Protein AF-A0A9C9X1E9-F1 (afdb_monomer_lite)

Foldseek 3Di:
DPPVVVVVLVVVLVVVVVVVVVCCVPPDPDDDVVVVCVVCVVSVVVSVVVVVVVVVCCVVCVVPCVVPVVVVVVVVCCVVVVVVVVVVVVVVVPD

Radius of gyration: 18.41 Å; chains: 1; bounding box: 42×35×42 Å

Structure (mmCIF, N/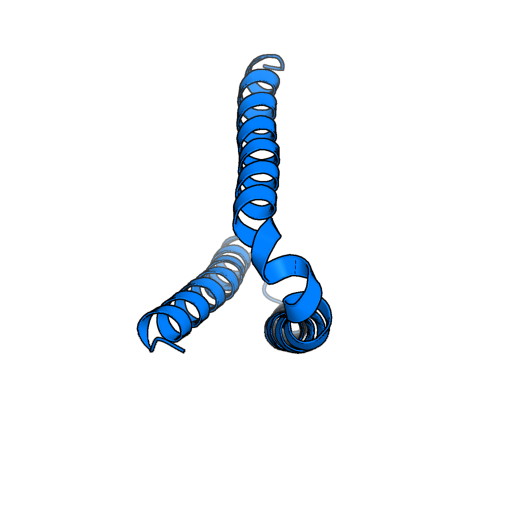CA/C/O backbone):
data_AF-A0A9C9X1E9-F1
#
_entry.id   AF-A0A9C9X1E9-F1
#
loop_
_atom_site.group_PDB
_atom_site.id
_atom_site.type_symbol
_atom_site.label_atom_id
_atom_site.label_alt_id
_atom_site.label_comp_id
_atom_site.label_asym_id
_atom_site.label_entity_id
_atom_site.label_seq_id
_atom_site.pdbx_PDB_ins_code
_atom_site.Cartn_x
_atom_site.Cartn_y
_atom_site.Cartn_z
_atom_site.occupancy
_atom_site.B_iso_or_equiv
_atom_site.auth_seq_id
_atom_site.auth_comp_id
_atom_site.auth_asym_id
_atom_site.auth_atom_id
_atom_site.pdbx_PDB_model_num
ATOM 1 N N . MET A 1 1 ? 17.787 -3.769 -8.205 1.00 56.84 1 MET A N 1
ATOM 2 C CA . MET A 1 1 ? 16.612 -3.192 -7.516 1.00 56.84 1 MET A CA 1
ATOM 3 C C . MET A 1 1 ? 17.143 -2.223 -6.474 1.00 56.84 1 MET A C 1
ATOM 5 O O . MET A 1 1 ? 17.842 -2.670 -5.577 1.00 56.84 1 MET A O 1
ATOM 9 N N . SER A 1 2 ? 16.933 -0.915 -6.642 1.00 83.25 2 SER A N 1
ATOM 10 C CA . SER A 1 2 ? 17.407 0.081 -5.670 1.00 83.25 2 SER A CA 1
ATOM 11 C C . SER A 1 2 ? 16.633 -0.078 -4.360 1.00 83.25 2 SER A C 1
ATOM 13 O O . SER A 1 2 ? 15.404 -0.126 -4.385 1.00 83.25 2 SER A O 1
ATOM 15 N N . THR A 1 3 ? 17.326 -0.157 -3.224 1.00 84.81 3 THR A N 1
ATOM 16 C CA . THR A 1 3 ? 16.711 -0.299 -1.891 1.00 84.81 3 THR A CA 1
ATOM 17 C C . THR A 1 3 ? 15.677 0.798 -1.617 1.00 84.81 3 THR A C 1
ATOM 19 O O . THR A 1 3 ? 14.655 0.544 -0.991 1.00 84.81 3 THR A O 1
ATOM 22 N N . ILE A 1 4 ? 15.885 1.988 -2.186 1.00 89.06 4 ILE A N 1
ATOM 23 C CA . ILE A 1 4 ? 14.968 3.134 -2.115 1.00 89.06 4 ILE A CA 1
ATOM 24 C C . ILE A 1 4 ? 13.603 2.811 -2.735 1.00 89.06 4 ILE A C 1
ATOM 26 O O . ILE A 1 4 ? 12.577 3.179 -2.176 1.00 89.06 4 ILE A O 1
ATOM 30 N N . VAL A 1 5 ? 13.572 2.094 -3.862 1.00 86.94 5 VAL A N 1
ATOM 31 C CA . VAL A 1 5 ? 12.320 1.721 -4.544 1.00 86.94 5 VAL A CA 1
ATOM 32 C C . VAL A 1 5 ? 11.539 0.713 -3.706 1.00 86.94 5 VAL A C 1
ATOM 34 O O . VAL A 1 5 ? 10.330 0.843 -3.555 1.00 86.94 5 VAL A O 1
ATOM 37 N N . ILE A 1 6 ? 12.231 -0.260 -3.110 1.00 87.38 6 ILE A N 1
ATOM 38 C CA . ILE A 1 6 ? 11.608 -1.264 -2.238 1.00 87.38 6 ILE A CA 1
ATOM 39 C C . ILE A 1 6 ? 11.018 -0.591 -0.995 1.00 87.38 6 ILE A C 1
ATOM 41 O O . ILE A 1 6 ? 9.874 -0.859 -0.641 1.00 87.38 6 ILE A O 1
ATOM 45 N N . ILE A 1 7 ? 11.772 0.319 -0.371 1.00 91.75 7 ILE A N 1
ATOM 46 C CA . ILE A 1 7 ? 11.307 1.092 0.786 1.00 91.75 7 ILE A CA 1
ATOM 47 C C . ILE A 1 7 ? 10.129 1.997 0.399 1.00 91.75 7 ILE A C 1
ATOM 49 O O . ILE A 1 7 ? 9.155 2.062 1.141 1.00 91.75 7 ILE A O 1
ATOM 53 N N . GLY A 1 8 ? 10.176 2.647 -0.767 1.00 90.62 8 GLY A N 1
ATOM 54 C CA . GLY A 1 8 ? 9.090 3.491 -1.269 1.00 90.62 8 GLY A CA 1
ATOM 55 C C . GLY A 1 8 ? 7.794 2.714 -1.510 1.00 90.62 8 GLY A C 1
ATOM 56 O O . GLY A 1 8 ? 6.734 3.143 -1.062 1.00 90.62 8 GLY A O 1
ATOM 57 N N . ILE A 1 9 ? 7.876 1.538 -2.141 1.00 88.44 9 ILE A N 1
ATOM 58 C CA . ILE A 1 9 ? 6.719 0.651 -2.339 1.00 88.44 9 ILE A CA 1
ATOM 59 C C . ILE A 1 9 ? 6.195 0.151 -0.991 1.00 88.44 9 ILE A C 1
ATOM 61 O O . ILE A 1 9 ? 4.990 0.183 -0.766 1.00 88.44 9 ILE A O 1
ATOM 65 N N . ALA A 1 10 ? 7.076 -0.271 -0.079 1.00 88.38 10 ALA A N 1
ATOM 66 C CA . ALA A 1 10 ? 6.679 -0.745 1.245 1.00 88.38 10 ALA A CA 1
ATOM 67 C C . ALA A 1 10 ? 5.974 0.347 2.065 1.00 88.38 10 ALA A C 1
ATOM 69 O O . ALA A 1 10 ? 4.947 0.073 2.684 1.00 88.38 10 ALA A O 1
ATOM 70 N N . LEU A 1 11 ? 6.483 1.584 2.033 1.00 91.75 11 LEU A N 1
ATOM 71 C CA . LEU A 1 11 ? 5.850 2.735 2.677 1.00 91.75 11 LEU A CA 1
ATOM 72 C C . LEU A 1 11 ? 4.496 3.063 2.045 1.00 91.75 11 LEU A C 1
ATOM 74 O O . LEU A 1 11 ? 3.528 3.237 2.777 1.00 91.75 11 LEU A O 1
ATOM 78 N N . GLY A 1 12 ? 4.399 3.089 0.713 1.00 90.12 12 GLY A N 1
ATOM 79 C CA . GLY A 1 12 ? 3.131 3.323 0.015 1.00 90.12 12 GLY A CA 1
ATOM 80 C C . GLY A 1 12 ? 2.071 2.272 0.357 1.00 90.12 12 GLY A C 1
ATOM 81 O O . GLY A 1 12 ? 0.941 2.619 0.687 1.00 90.12 12 GLY A O 1
ATOM 82 N N . LEU A 1 13 ? 2.457 0.992 0.377 1.00 87.50 13 LEU A N 1
ATOM 83 C CA . LEU A 1 13 ? 1.580 -0.104 0.795 1.00 87.50 13 LEU A CA 1
ATOM 84 C C . LEU A 1 13 ? 1.149 0.059 2.265 1.00 87.50 13 LEU A C 1
ATOM 86 O O . LEU A 1 13 ? -0.017 -0.126 2.609 1.00 87.50 13 LEU A O 1
ATOM 90 N N . ALA A 1 14 ? 2.082 0.418 3.150 1.00 89.50 14 ALA A N 1
ATOM 91 C CA . ALA A 1 14 ? 1.784 0.633 4.562 1.00 89.50 14 ALA A CA 1
ATOM 92 C C . ALA A 1 14 ? 0.805 1.800 4.778 1.00 89.50 14 ALA A C 1
ATOM 94 O O . ALA A 1 14 ? -0.075 1.696 5.630 1.00 89.50 14 ALA A O 1
ATOM 95 N N . MET A 1 15 ? 0.922 2.879 3.996 1.00 91.81 15 MET A N 1
ATOM 96 C CA . MET A 1 15 ? 0.012 4.027 4.057 1.00 91.81 15 MET A CA 1
ATOM 97 C C . MET A 1 15 ? -1.428 3.658 3.676 1.00 91.81 15 MET A C 1
ATOM 99 O O . MET A 1 15 ? -2.352 4.143 4.325 1.00 91.81 15 MET A O 1
ATOM 103 N N . ASP A 1 16 ? -1.626 2.779 2.692 1.00 87.38 16 ASP A N 1
ATOM 104 C CA . ASP A 1 16 ? -2.961 2.316 2.282 1.00 87.38 16 ASP A CA 1
ATOM 105 C C . ASP A 1 16 ? -3.657 1.512 3.399 1.00 87.38 16 ASP A C 1
ATOM 107 O O . ASP A 1 16 ? -4.767 1.833 3.831 1.00 87.38 16 ASP A O 1
ATOM 111 N N . ALA A 1 17 ? -2.946 0.539 3.983 1.00 86.62 17 ALA A N 1
ATOM 112 C CA . ALA A 1 17 ? -3.452 -0.236 5.120 1.00 86.62 17 ALA A CA 1
ATOM 113 C C . ALA A 1 17 ? -3.690 0.626 6.372 1.00 86.62 17 ALA A C 1
ATOM 115 O O . ALA A 1 17 ? -4.654 0.403 7.110 1.00 86.62 17 ALA A O 1
ATOM 116 N N . LEU A 1 18 ? -2.837 1.629 6.605 1.00 88.62 18 LEU A N 1
ATOM 117 C CA . LEU A 1 18 ? -2.995 2.583 7.699 1.00 88.62 18 LEU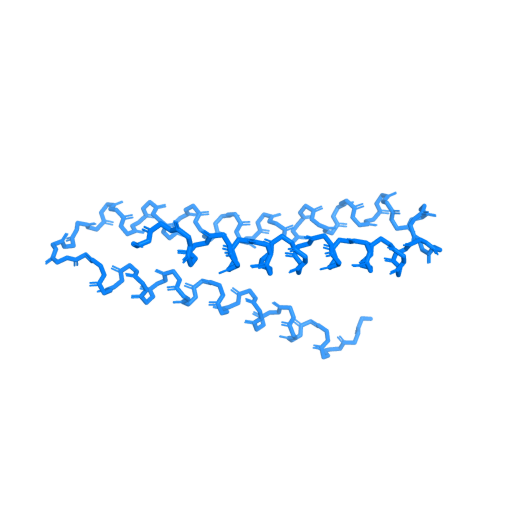 A CA 1
ATOM 118 C C . LEU A 1 18 ? -4.249 3.445 7.517 1.00 88.62 18 LEU A C 1
ATOM 120 O O . LEU A 1 18 ? -5.006 3.609 8.474 1.00 88.62 18 LEU A O 1
ATOM 124 N N . ALA A 1 19 ? -4.489 3.965 6.311 1.00 89.56 19 ALA A N 1
ATOM 125 C CA . ALA A 1 19 ? -5.662 4.779 6.013 1.00 89.56 19 ALA A CA 1
ATOM 126 C C . ALA A 1 19 ? -6.950 4.005 6.318 1.00 89.56 19 ALA A C 1
ATOM 128 O O . ALA A 1 19 ? -7.797 4.485 7.068 1.00 89.56 19 ALA A O 1
ATOM 129 N N . VAL A 1 20 ? -7.056 2.759 5.847 1.00 85.06 20 VAL A N 1
ATOM 130 C CA . VAL A 1 20 ? -8.236 1.923 6.107 1.00 85.06 20 VAL A CA 1
ATOM 131 C C . VAL A 1 20 ? -8.402 1.592 7.589 1.00 85.06 20 VAL A C 1
ATOM 133 O O . VAL A 1 20 ? -9.529 1.630 8.092 1.00 85.06 20 VAL A O 1
ATOM 136 N N . ALA A 1 21 ? -7.316 1.325 8.318 1.00 85.44 21 ALA A N 1
ATOM 137 C CA . ALA A 1 21 ? -7.374 1.083 9.760 1.00 85.44 21 ALA A CA 1
ATOM 138 C C . ALA A 1 21 ? -7.875 2.315 10.536 1.00 85.44 21 ALA A C 1
ATOM 140 O O . ALA A 1 21 ? -8.769 2.190 11.376 1.00 85.44 21 ALA A O 1
ATOM 141 N N . VAL A 1 22 ? -7.355 3.506 10.221 1.00 87.44 22 VAL A N 1
ATOM 142 C CA . VAL A 1 22 ? -7.756 4.773 10.857 1.00 87.44 22 VAL A CA 1
ATOM 143 C C . VAL A 1 22 ? -9.205 5.118 10.519 1.00 87.44 22 VAL A C 1
ATOM 145 O O . VAL A 1 22 ? -10.004 5.380 11.416 1.00 87.44 22 VAL A O 1
ATOM 148 N N . THR A 1 23 ? -9.583 5.048 9.244 1.00 86.94 23 THR A N 1
ATOM 149 C CA . THR A 1 23 ? -10.947 5.320 8.783 1.00 86.94 23 THR A CA 1
ATOM 150 C C . THR A 1 23 ? -11.958 4.368 9.426 1.00 86.94 23 THR A C 1
ATOM 152 O O . THR A 1 23 ? -12.996 4.811 9.915 1.00 86.94 23 THR A O 1
ATOM 155 N N . THR A 1 24 ? -11.643 3.074 9.517 1.00 80.88 24 THR A N 1
ATOM 156 C CA . THR A 1 24 ? -12.512 2.089 10.188 1.00 80.88 24 THR A CA 1
ATOM 157 C C . THR A 1 24 ? -12.594 2.336 11.695 1.00 80.88 24 THR A C 1
ATOM 159 O O . THR A 1 24 ? -13.663 2.172 12.280 1.00 80.88 24 THR A O 1
ATOM 162 N N . GLY A 1 25 ? -11.494 2.769 12.320 1.00 81.06 25 GLY A N 1
ATOM 163 C CA . GLY A 1 25 ? -11.455 3.137 13.736 1.00 81.06 25 GLY A CA 1
ATOM 164 C C . GLY A 1 25 ? -12.302 4.367 14.078 1.00 81.06 25 GLY A C 1
ATOM 165 O O . GLY A 1 25 ? -12.847 4.437 15.175 1.00 81.06 25 GLY A O 1
ATOM 166 N N . ILE A 1 26 ? -12.453 5.306 13.139 1.00 83.12 26 ILE A N 1
ATOM 167 C CA . ILE A 1 26 ? -13.248 6.532 13.322 1.00 83.12 26 ILE A CA 1
ATOM 168 C C . ILE A 1 26 ? -14.731 6.310 12.978 1.00 83.12 26 ILE A C 1
ATOM 170 O O . ILE A 1 26 ? -15.606 6.835 13.661 1.00 83.12 26 ILE A O 1
ATOM 174 N N . ILE A 1 27 ? -15.038 5.538 11.929 1.00 80.88 27 ILE A N 1
ATOM 175 C CA . ILE A 1 27 ? -16.405 5.406 11.392 1.00 80.88 27 ILE A CA 1
ATOM 176 C C . ILE A 1 27 ? -17.294 4.455 12.209 1.00 80.88 27 ILE A C 1
ATOM 178 O O . ILE A 1 27 ? -18.518 4.572 12.144 1.00 80.88 27 ILE A O 1
ATOM 182 N N . LEU A 1 28 ? -16.734 3.505 12.969 1.00 71.81 28 LEU A N 1
ATOM 183 C CA . LEU A 1 28 ? -17.521 2.456 13.630 1.00 71.81 28 LEU A CA 1
ATOM 184 C C . LEU A 1 28 ? -17.756 2.734 15.136 1.00 71.81 28 LEU A C 1
ATOM 186 O O . LEU A 1 28 ? -16.895 2.422 15.955 1.00 71.81 28 LEU A O 1
ATOM 190 N N . PRO A 1 29 ? -18.946 3.225 15.548 1.00 62.69 29 PRO A N 1
ATOM 191 C CA . PRO A 1 29 ? -19.264 3.509 16.956 1.00 62.69 29 PRO A CA 1
ATOM 192 C C . PRO A 1 29 ? -19.567 2.256 17.800 1.00 62.69 29 PRO A C 1
ATOM 194 O O . PRO A 1 29 ? -19.526 2.312 19.028 1.00 62.69 29 PRO A O 1
ATOM 197 N N . LYS A 1 30 ? -19.889 1.113 17.171 1.00 60.31 30 LYS A N 1
ATOM 198 C CA . LYS A 1 30 ? -20.087 -0.190 17.836 1.00 60.31 30 LYS A CA 1
ATOM 199 C C . LYS A 1 30 ? -19.296 -1.269 17.108 1.00 60.31 30 LYS A C 1
ATOM 201 O O . LYS A 1 30 ? -19.648 -1.709 16.015 1.00 60.31 30 LYS A O 1
ATOM 206 N N . ILE A 1 31 ? -18.209 -1.689 17.735 1.0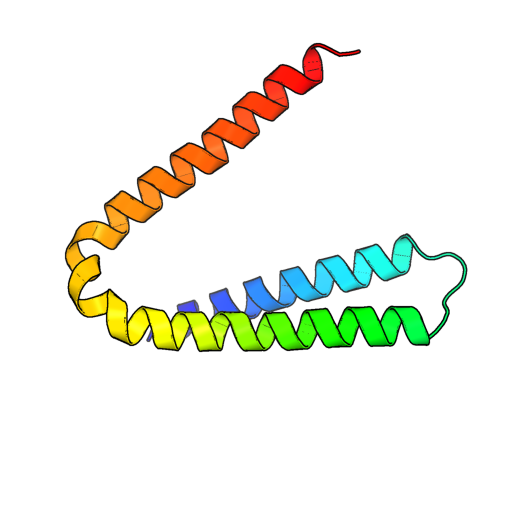0 59.72 31 ILE A N 1
ATOM 207 C CA . ILE A 1 31 ? -17.197 -2.552 17.137 1.00 59.72 31 ILE A CA 1
ATOM 208 C C . ILE A 1 31 ? -17.611 -4.012 17.330 1.00 59.72 31 ILE A C 1
ATOM 210 O O . ILE A 1 31 ? -17.587 -4.531 18.442 1.00 59.72 31 ILE A O 1
ATOM 214 N N . THR A 1 32 ? -17.995 -4.697 16.249 1.00 71.56 32 THR A N 1
ATOM 215 C CA . THR A 1 32 ? -18.113 -6.162 16.284 1.00 71.56 32 THR A CA 1
ATOM 216 C C . THR A 1 32 ? -16.813 -6.754 15.736 1.00 71.56 32 THR A C 1
ATOM 218 O O . THR A 1 32 ? -16.490 -6.481 14.576 1.00 71.56 32 THR A O 1
ATOM 221 N N . PRO A 1 33 ? -16.083 -7.605 16.482 1.00 71.69 33 PRO A N 1
ATOM 222 C CA . PRO A 1 33 ? -14.786 -8.143 16.050 1.00 71.69 33 PRO A CA 1
ATOM 223 C C . PRO A 1 33 ? -14.855 -8.908 14.716 1.00 71.69 33 PRO A C 1
ATOM 225 O O . PRO A 1 33 ? -13.879 -8.959 13.976 1.00 71.69 33 PRO A O 1
ATOM 228 N N . ARG A 1 34 ? -16.035 -9.427 14.344 1.00 76.12 34 ARG A N 1
ATOM 229 C CA . ARG A 1 34 ? -16.285 -10.063 13.039 1.00 76.12 34 ARG A CA 1
ATOM 230 C C . ARG A 1 34 ? -16.104 -9.131 11.835 1.00 76.12 34 ARG A C 1
ATOM 232 O O . ARG A 1 34 ? -15.650 -9.599 10.795 1.00 76.12 34 ARG A O 1
ATOM 239 N N . HIS A 1 35 ? -16.473 -7.853 11.941 1.00 75.25 35 HIS A N 1
ATOM 240 C CA . HIS A 1 35 ? -16.330 -6.908 10.826 1.00 75.25 35 HIS A CA 1
ATOM 241 C C . HIS A 1 35 ? -14.870 -6.506 10.631 1.00 75.25 35 HIS A C 1
ATOM 243 O O . HIS A 1 35 ? -14.381 -6.539 9.506 1.00 75.25 35 HIS A O 1
ATOM 249 N N . TYR A 1 36 ? -14.161 -6.236 11.729 1.00 76.00 36 TYR A N 1
ATOM 250 C CA . TYR A 1 36 ? -12.731 -5.937 11.699 1.00 76.00 36 TYR A CA 1
ATOM 251 C C . TYR A 1 36 ? -11.929 -7.121 11.154 1.00 76.00 36 TYR A C 1
ATOM 253 O O . TYR A 1 36 ? -11.125 -6.958 10.245 1.00 76.00 36 TYR A O 1
ATOM 261 N N . PHE A 1 37 ? -12.231 -8.339 11.620 1.00 80.44 37 PHE A N 1
ATOM 262 C CA . PHE A 1 37 ? -11.580 -9.547 11.122 1.00 80.44 37 PHE A CA 1
ATOM 263 C C . PHE A 1 37 ? -11.796 -9.742 9.619 1.00 80.44 37 PHE A C 1
ATOM 265 O O . PHE A 1 37 ? -10.836 -9.977 8.893 1.00 80.44 37 PHE A O 1
ATOM 272 N N . ARG A 1 38 ? -13.033 -9.594 9.122 1.00 82.50 38 ARG A N 1
ATOM 273 C CA . ARG A 1 38 ? -13.299 -9.687 7.679 1.00 82.50 38 ARG A CA 1
ATOM 274 C C . ARG A 1 38 ? -12.563 -8.598 6.906 1.00 82.50 38 ARG A C 1
ATOM 276 O O . ARG A 1 38 ? -11.952 -8.922 5.896 1.00 82.50 38 ARG A O 1
ATOM 283 N N . LEU A 1 39 ? -12.594 -7.350 7.367 1.00 82.31 39 LEU A N 1
ATOM 284 C CA . LEU A 1 39 ? -11.948 -6.241 6.673 1.00 82.31 39 LEU A CA 1
ATOM 285 C C . LEU A 1 39 ? -10.430 -6.432 6.614 1.00 82.31 39 LEU A C 1
ATOM 287 O O . LEU A 1 39 ? -9.880 -6.490 5.522 1.00 82.31 39 LEU A O 1
ATOM 291 N N . SER A 1 40 ? -9.766 -6.616 7.756 1.00 82.38 40 SER A N 1
ATOM 292 C CA . SER A 1 40 ? -8.313 -6.804 7.817 1.00 82.38 40 SER A CA 1
ATOM 293 C C . SER A 1 40 ? -7.853 -8.062 7.079 1.00 82.38 40 SER A C 1
ATOM 295 O O . SER A 1 40 ? -6.792 -8.044 6.462 1.00 82.38 40 SER A O 1
ATOM 297 N N . PHE A 1 41 ? -8.653 -9.135 7.087 1.00 85.94 41 PHE A N 1
ATOM 298 C CA . PHE A 1 41 ? -8.343 -10.352 6.339 1.00 85.94 41 PHE A CA 1
ATOM 299 C C . PHE A 1 41 ? -8.366 -10.116 4.828 1.00 85.94 41 PHE A C 1
ATOM 301 O O . PHE A 1 41 ? -7.404 -10.459 4.149 1.00 85.94 41 PHE A O 1
ATOM 308 N N . HIS A 1 42 ? -9.429 -9.502 4.295 1.00 86.69 42 HIS A N 1
ATOM 309 C CA . HIS A 1 42 ? -9.503 -9.219 2.860 1.00 86.6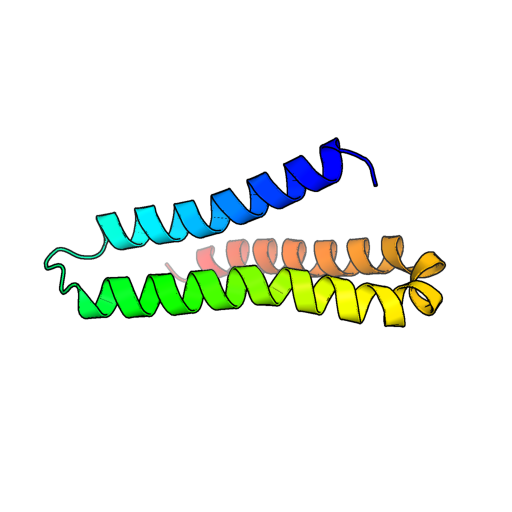9 42 HIS A CA 1
ATOM 310 C C . HIS A 1 42 ? -8.446 -8.183 2.467 1.00 86.69 42 HIS A C 1
ATOM 312 O O . HIS A 1 42 ? -7.744 -8.387 1.484 1.00 86.69 42 HIS A O 1
ATOM 318 N N . PHE A 1 43 ? -8.270 -7.124 3.261 1.00 84.81 43 PHE A N 1
ATOM 319 C CA . PHE A 1 43 ? -7.298 -6.071 2.979 1.00 84.81 43 PHE A CA 1
ATOM 320 C C . PHE A 1 43 ? -5.866 -6.614 2.953 1.00 84.81 43 PHE A C 1
ATOM 322 O O . PHE A 1 43 ? -5.159 -6.427 1.973 1.00 84.81 43 PHE A O 1
ATOM 329 N N . GLY A 1 44 ? -5.462 -7.386 3.967 1.00 85.50 44 GLY A N 1
ATOM 330 C CA . GLY A 1 44 ? -4.140 -8.015 4.004 1.00 85.50 44 GLY A CA 1
ATOM 331 C C . GLY A 1 44 ? -3.932 -9.049 2.894 1.00 85.50 44 GLY A C 1
ATOM 332 O O . GLY A 1 44 ? -2.863 -9.086 2.285 1.00 85.50 44 GLY A O 1
ATOM 333 N N . LEU A 1 45 ? -4.955 -9.856 2.586 1.00 88.88 45 LEU A N 1
ATOM 334 C CA . LEU A 1 45 ? -4.897 -10.846 1.509 1.00 88.88 45 LEU A CA 1
ATOM 335 C C . LEU A 1 45 ? -4.705 -10.171 0.146 1.00 88.88 45 LEU A C 1
ATOM 337 O O . LEU A 1 45 ? -3.792 -10.538 -0.589 1.00 88.88 45 LEU A O 1
ATOM 341 N N . PHE A 1 46 ? -5.515 -9.161 -0.177 1.00 86.12 46 PHE A N 1
ATOM 342 C CA . PHE A 1 46 ? -5.392 -8.424 -1.434 1.00 86.12 46 PHE A CA 1
ATOM 343 C C . PHE A 1 46 ? -4.100 -7.606 -1.503 1.00 86.12 46 PHE A C 1
ATOM 345 O O . PHE A 1 46 ? -3.477 -7.546 -2.562 1.00 86.12 46 PHE A O 1
ATOM 352 N N . GLN A 1 47 ? -3.641 -7.059 -0.378 1.00 87.38 47 GLN A N 1
ATOM 353 C CA . GLN A 1 47 ? -2.405 -6.288 -0.308 1.00 87.38 47 GLN A CA 1
ATOM 354 C C . GLN A 1 47 ? -1.146 -7.142 -0.493 1.00 87.38 47 GLN A C 1
ATOM 356 O O . GLN A 1 47 ? -0.167 -6.664 -1.055 1.00 87.38 47 GLN A O 1
ATOM 361 N N . ALA A 1 48 ? -1.162 -8.413 -0.083 1.00 86.50 48 ALA A N 1
ATOM 362 C CA . ALA A 1 48 ? -0.102 -9.366 -0.415 1.00 86.50 48 ALA A CA 1
ATOM 363 C C . ALA A 1 48 ? -0.254 -9.921 -1.841 1.00 86.50 48 ALA A C 1
ATOM 365 O O . ALA A 1 48 ? 0.736 -10.149 -2.538 1.00 86.50 48 ALA A O 1
ATOM 366 N N . PHE A 1 49 ? -1.492 -10.114 -2.297 1.00 90.19 49 PHE A N 1
ATOM 367 C CA . PHE A 1 49 ? -1.793 -10.651 -3.620 1.00 90.19 49 PHE A CA 1
ATOM 368 C C . PHE A 1 49 ? -1.392 -9.691 -4.747 1.00 90.19 49 PHE A C 1
ATOM 370 O O . PHE A 1 49 ? -0.812 -10.124 -5.740 1.00 90.19 49 PHE A O 1
ATOM 377 N N . MET A 1 50 ? -1.635 -8.387 -4.592 1.00 86.50 50 MET A N 1
ATOM 378 C CA . MET A 1 50 ? -1.359 -7.384 -5.624 1.00 86.50 50 MET A CA 1
ATOM 379 C C . MET A 1 50 ? 0.134 -7.311 -6.021 1.00 86.50 50 MET A C 1
ATOM 381 O O . MET A 1 50 ? 0.413 -7.413 -7.217 1.00 86.50 50 MET A O 1
ATOM 385 N N . PRO A 1 51 ? 1.117 -7.234 -5.097 1.00 86.06 51 PRO A N 1
ATOM 386 C CA . PRO A 1 51 ? 2.540 -7.312 -5.436 1.00 86.06 51 PRO A CA 1
ATOM 387 C C . PRO A 1 51 ? 2.947 -8.644 -6.073 1.00 86.06 51 PRO A C 1
ATOM 389 O O . PRO A 1 51 ? 3.777 -8.652 -6.980 1.00 86.06 51 PRO A O 1
ATOM 392 N N . VAL A 1 52 ? 2.366 -9.768 -5.632 1.00 88.25 52 VAL A N 1
ATOM 393 C CA . VAL A 1 52 ? 2.658 -11.100 -6.192 1.00 88.25 52 VAL A CA 1
ATOM 394 C C . VAL A 1 52 ? 2.191 -11.188 -7.643 1.00 88.25 52 VAL A C 1
ATOM 396 O O . VAL A 1 52 ? 2.962 -11.593 -8.514 1.00 88.25 52 VAL A O 1
ATOM 399 N N . VAL A 1 53 ? 0.960 -10.752 -7.922 1.00 87.69 53 VAL A N 1
ATOM 400 C CA . VAL A 1 53 ? 0.419 -10.686 -9.285 1.00 87.69 53 VAL A CA 1
ATOM 401 C C . VAL A 1 53 ? 1.200 -9.687 -10.129 1.00 87.69 53 VAL A C 1
ATOM 403 O O . VAL A 1 53 ? 1.547 -10.003 -11.262 1.00 87.69 53 VAL A O 1
ATOM 406 N N . GLY A 1 54 ? 1.539 -8.519 -9.581 1.00 84.94 54 GLY A N 1
ATOM 407 C CA . GLY A 1 54 ? 2.345 -7.508 -10.264 1.00 84.94 54 GLY A CA 1
ATOM 408 C C . GLY A 1 54 ? 3.743 -8.011 -10.628 1.00 84.94 54 GLY A C 1
ATOM 409 O O . GLY A 1 54 ? 4.223 -7.747 -11.726 1.00 84.94 54 GLY A O 1
ATOM 410 N N . TRP A 1 55 ? 4.379 -8.801 -9.761 1.00 84.31 55 TRP A N 1
ATOM 411 C CA . TRP A 1 55 ? 5.665 -9.433 -10.054 1.00 84.31 55 TRP A CA 1
ATOM 412 C C . TRP A 1 55 ? 5.548 -10.518 -11.131 1.00 84.31 55 TRP A C 1
ATOM 414 O O . TRP A 1 55 ? 6.392 -10.581 -12.027 1.00 84.31 55 TRP A O 1
ATOM 424 N N . LEU A 1 56 ? 4.492 -11.340 -11.083 1.00 84.12 56 LEU A N 1
ATOM 425 C CA . LEU A 1 56 ? 4.234 -12.375 -12.088 1.00 84.12 56 LEU A CA 1
ATOM 426 C C . LEU A 1 56 ? 3.944 -11.754 -13.464 1.00 84.12 56 LEU A C 1
ATOM 428 O O . LEU A 1 56 ? 4.585 -12.101 -14.452 1.00 84.12 56 LEU A O 1
ATOM 432 N N . ALA A 1 57 ? 3.023 -10.790 -13.510 1.00 82.50 57 ALA A N 1
ATOM 433 C CA . ALA A 1 57 ? 2.656 -10.057 -14.714 1.00 82.50 57 ALA A CA 1
ATOM 434 C C . ALA A 1 57 ? 3.845 -9.250 -15.248 1.00 82.50 57 ALA A C 1
ATOM 436 O O . ALA A 1 57 ? 4.134 -9.293 -16.440 1.00 82.50 57 ALA A O 1
ATOM 437 N N . GLY A 1 58 ? 4.598 -8.592 -14.364 1.00 78.38 58 GLY A N 1
ATOM 438 C CA . GLY A 1 58 ? 5.810 -7.856 -14.704 1.00 78.38 58 GLY A CA 1
ATOM 439 C C . GLY A 1 58 ? 6.864 -8.741 -15.365 1.00 78.38 58 GLY A C 1
ATOM 440 O O . GLY A 1 58 ? 7.445 -8.334 -16.359 1.00 78.38 58 GLY A O 1
ATOM 441 N N . ARG A 1 59 ? 7.068 -9.985 -14.912 1.00 77.81 59 ARG A N 1
ATOM 442 C CA . ARG A 1 59 ? 7.998 -10.932 -15.562 1.00 77.81 59 ARG A CA 1
ATOM 443 C C . ARG A 1 59 ? 7.594 -11.278 -16.999 1.00 77.81 59 ARG A C 1
ATOM 445 O O . ARG A 1 59 ? 8.469 -11.398 -17.850 1.00 77.81 59 ARG A O 1
ATOM 452 N N . THR A 1 60 ? 6.300 -11.448 -17.269 1.00 73.19 60 THR A N 1
ATOM 453 C CA . THR A 1 60 ? 5.782 -11.824 -18.598 1.00 73.19 60 THR A CA 1
ATOM 454 C C . THR A 1 60 ? 5.688 -10.624 -19.544 1.00 73.19 60 THR A C 1
ATOM 456 O O . THR A 1 60 ? 5.924 -10.753 -20.742 1.00 73.19 60 THR A O 1
ATOM 459 N N . ILE A 1 61 ? 5.363 -9.450 -19.003 1.00 68.31 61 ILE A N 1
ATOM 460 C CA . ILE A 1 61 ? 5.055 -8.233 -19.761 1.00 68.31 61 ILE A CA 1
ATOM 461 C C . ILE A 1 61 ? 6.290 -7.321 -19.917 1.00 68.31 61 ILE A C 1
ATOM 463 O O . ILE A 1 61 ? 6.378 -6.580 -20.899 1.00 68.31 61 ILE A O 1
ATOM 467 N N . ALA A 1 62 ? 7.288 -7.407 -19.025 1.00 65.62 62 ALA A N 1
ATOM 468 C CA . ALA A 1 62 ? 8.508 -6.588 -19.086 1.00 65.62 62 ALA A CA 1
ATOM 469 C C . ALA A 1 62 ? 9.251 -6.710 -20.423 1.00 65.62 62 ALA A C 1
ATOM 471 O O . ALA A 1 62 ? 9.813 -5.723 -20.886 1.00 65.62 62 ALA A O 1
ATOM 472 N N . GLY A 1 63 ? 9.204 -7.878 -21.077 1.00 63.81 63 GLY A N 1
ATOM 473 C CA . GLY A 1 63 ? 9.822 -8.076 -22.392 1.00 63.81 63 GLY A CA 1
ATOM 474 C C . GLY A 1 63 ? 9.194 -7.245 -23.521 1.00 63.81 63 GLY A C 1
ATOM 475 O O . GLY A 1 63 ? 9.890 -6.897 -24.467 1.00 63.81 63 GLY A O 1
ATOM 476 N N . TYR A 1 64 ? 7.910 -6.887 -23.415 1.00 62.53 64 TYR A N 1
ATOM 477 C CA . TYR A 1 64 ? 7.185 -6.105 -24.428 1.00 62.53 64 TYR A CA 1
ATOM 478 C C . TYR A 1 64 ? 7.064 -4.616 -24.069 1.00 62.53 64 TYR A C 1
ATOM 480 O O . TYR A 1 64 ? 6.958 -3.772 -24.957 1.00 62.53 64 TYR A O 1
ATOM 488 N N . ILE A 1 65 ? 7.090 -4.279 -22.776 1.00 63.78 65 ILE A N 1
ATOM 489 C CA . ILE A 1 65 ? 6.783 -2.929 -22.278 1.00 63.78 65 ILE A CA 1
ATOM 490 C C . ILE A 1 65 ? 8.026 -2.067 -22.022 1.00 63.78 65 ILE A C 1
ATOM 492 O O . ILE A 1 65 ? 7.894 -0.855 -21.892 1.00 63.78 65 ILE A O 1
ATOM 496 N N . GLN A 1 66 ? 9.244 -2.618 -22.053 1.00 62.00 66 GLN A N 1
ATOM 497 C CA . GLN A 1 66 ? 10.470 -1.867 -21.729 1.00 62.00 66 GLN A CA 1
ATOM 498 C C . GLN A 1 66 ? 10.687 -0.584 -22.568 1.00 62.00 66 GLN A C 1
ATOM 500 O O . GLN A 1 66 ? 11.338 0.343 -22.096 1.00 62.00 66 GLN A O 1
ATOM 505 N N . ALA A 1 67 ? 10.125 -0.501 -23.780 1.00 64.75 67 ALA A N 1
ATOM 506 C CA . ALA A 1 67 ? 10.155 0.712 -24.607 1.00 64.75 67 ALA A CA 1
ATOM 507 C C . ALA A 1 67 ? 8.934 1.641 -24.418 1.00 64.75 67 ALA A C 1
ATOM 509 O O . ALA A 1 67 ? 9.023 2.830 -24.711 1.00 64.75 67 ALA A O 1
ATOM 510 N N . TRP A 1 68 ? 7.803 1.119 -23.933 1.00 66.88 68 TRP A N 1
ATOM 511 C CA . TRP A 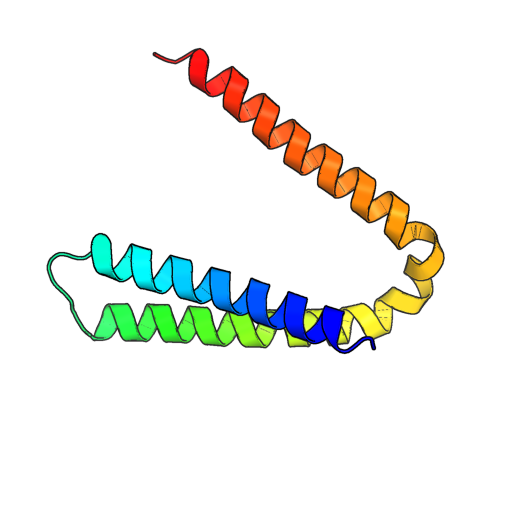1 68 ? 6.519 1.832 -23.848 1.00 66.88 68 TRP A CA 1
ATOM 512 C C . TRP A 1 68 ? 6.122 2.244 -22.423 1.00 66.88 68 TRP A C 1
ATOM 514 O O . TRP A 1 68 ? 5.228 3.075 -22.278 1.00 66.88 68 TRP A O 1
ATOM 524 N N . ASP A 1 69 ? 6.785 1.715 -21.387 1.00 70.62 69 ASP A N 1
ATOM 525 C CA . ASP A 1 69 ? 6.526 1.980 -19.960 1.00 70.62 69 ASP A CA 1
ATOM 526 C C . ASP A 1 69 ? 6.298 3.471 -19.663 1.00 70.62 69 ASP A C 1
ATOM 528 O O . ASP A 1 69 ? 5.270 3.849 -19.099 1.00 70.62 69 ASP A O 1
ATOM 532 N N . HIS A 1 70 ? 7.195 4.334 -20.148 1.00 71.31 70 HIS A N 1
ATOM 533 C CA . HIS A 1 70 ? 7.128 5.769 -19.879 1.00 71.31 70 HIS A CA 1
ATOM 534 C C . HIS A 1 70 ? 5.915 6.451 -20.536 1.00 71.31 70 HIS A C 1
ATOM 536 O O . HIS A 1 70 ? 5.262 7.297 -19.927 1.00 71.31 70 HIS A O 1
ATOM 542 N N . TRP A 1 71 ? 5.581 6.062 -21.770 1.00 79.44 71 TRP A N 1
ATOM 543 C CA . TRP A 1 71 ? 4.418 6.592 -22.490 1.00 79.44 71 TRP A CA 1
ATOM 544 C C . TRP A 1 71 ? 3.100 6.101 -21.883 1.00 79.44 71 TRP A C 1
ATOM 546 O O . TRP A 1 71 ? 2.138 6.863 -21.790 1.00 79.44 71 TRP A O 1
ATOM 556 N N . ILE A 1 72 ? 3.065 4.849 -21.420 1.00 79.69 72 ILE A N 1
ATOM 557 C CA . ILE A 1 72 ? 1.899 4.262 -20.752 1.00 79.69 72 ILE A CA 1
ATOM 558 C C . ILE A 1 72 ? 1.657 4.952 -19.406 1.00 79.69 72 ILE A C 1
ATOM 560 O O . ILE A 1 72 ? 0.523 5.337 -19.116 1.00 79.69 72 ILE A O 1
ATOM 564 N N . ALA A 1 73 ? 2.711 5.171 -18.612 1.00 82.62 73 ALA A N 1
ATOM 565 C CA . ALA A 1 73 ? 2.617 5.897 -17.348 1.00 82.62 73 ALA A CA 1
ATOM 566 C C . ALA A 1 73 ? 2.091 7.325 -17.554 1.00 82.62 73 ALA A C 1
ATOM 568 O O . ALA A 1 73 ? 1.197 7.759 -16.830 1.00 82.62 73 ALA A O 1
ATOM 569 N N . PHE A 1 74 ? 2.581 8.032 -18.578 1.00 84.38 74 PHE A N 1
ATOM 570 C CA . PHE A 1 74 ? 2.124 9.384 -18.903 1.00 84.38 74 PHE A CA 1
ATOM 571 C C . PHE A 1 74 ? 0.642 9.424 -19.303 1.00 84.38 74 PHE A C 1
ATOM 573 O O . PHE A 1 74 ? -0.111 10.257 -18.797 1.00 84.38 74 PHE A O 1
ATOM 580 N N . GLY A 1 75 ? 0.197 8.496 -20.156 1.00 88.25 75 GLY A N 1
ATOM 581 C CA . GLY A 1 75 ? -1.207 8.403 -20.564 1.00 88.25 75 GLY A CA 1
ATOM 582 C C . GLY A 1 75 ? -2.143 8.097 -19.395 1.00 88.25 75 GLY A C 1
ATOM 583 O O . GLY A 1 75 ? -3.181 8.743 -19.243 1.00 88.25 75 GLY A O 1
ATOM 584 N N . LEU A 1 76 ? -1.756 7.158 -18.528 1.00 85.19 76 LEU A N 1
ATOM 585 C CA . LEU A 1 76 ? -2.553 6.784 -17.362 1.00 85.19 76 LEU A CA 1
ATOM 586 C C . LEU A 1 76 ? -2.644 7.934 -16.346 1.00 85.19 76 LEU A C 1
ATOM 588 O O . LEU A 1 76 ? -3.731 8.222 -15.845 1.00 85.19 76 LEU A O 1
ATOM 592 N N . LEU A 1 77 ? -1.532 8.632 -16.087 1.00 85.44 77 LEU A N 1
ATOM 593 C CA . LEU A 1 77 ? -1.499 9.775 -15.173 1.00 85.44 77 LEU A CA 1
ATOM 594 C C . LEU A 1 77 ? -2.315 10.956 -15.714 1.00 85.44 77 LEU A C 1
ATOM 596 O O . LEU A 1 77 ? -3.062 11.578 -14.964 1.00 85.44 77 LEU A O 1
ATOM 600 N N . GLY A 1 78 ? -2.217 11.235 -17.017 1.00 92.25 78 GLY A N 1
ATOM 601 C CA . GLY A 1 78 ? -3.014 12.265 -17.680 1.00 92.25 78 GLY A CA 1
ATOM 602 C C . GLY A 1 78 ? -4.510 11.958 -17.644 1.00 92.25 78 GLY A C 1
ATOM 603 O O . GLY A 1 78 ? -5.313 12.849 -17.378 1.00 92.25 78 GLY A O 1
ATOM 604 N N . PHE A 1 79 ? -4.893 10.693 -17.836 1.00 91.19 79 PHE A N 1
ATOM 605 C CA . PHE A 1 79 ? -6.288 10.269 -17.750 1.00 91.19 79 PHE A CA 1
ATOM 606 C C . PHE A 1 79 ? -6.843 10.390 -16.327 1.00 91.19 79 PHE A C 1
ATOM 608 O O . PHE A 1 79 ? -7.892 10.998 -16.131 1.00 91.19 79 PHE A O 1
ATOM 615 N N . ILE A 1 80 ? -6.136 9.860 -15.323 1.00 87.31 80 ILE A N 1
ATOM 616 C CA . ILE A 1 80 ? -6.582 9.907 -13.922 1.00 87.31 80 ILE A CA 1
ATOM 617 C C . ILE A 1 80 ? -6.589 11.352 -13.413 1.00 87.31 80 ILE A C 1
ATOM 619 O O . ILE A 1 80 ? -7.589 11.794 -12.852 1.00 87.31 80 ILE A O 1
ATOM 623 N N . GLY A 1 81 ? -5.520 12.112 -13.658 1.00 87.69 81 GLY A N 1
ATOM 624 C CA . GLY A 1 81 ? -5.435 13.521 -13.275 1.00 87.69 81 GLY A CA 1
ATOM 625 C C . GLY A 1 81 ? -6.494 14.375 -13.973 1.00 87.69 81 GLY A C 1
ATOM 626 O O . GLY A 1 81 ? -7.173 15.166 -13.324 1.00 87.69 81 GLY A O 1
ATOM 627 N N . GLY A 1 82 ? -6.709 14.162 -15.273 1.00 91.75 82 GLY A N 1
ATOM 628 C CA . GLY A 1 82 ? -7.767 14.827 -16.033 1.00 91.75 82 GLY A CA 1
ATOM 629 C C . GLY A 1 82 ? -9.165 14.489 -15.517 1.00 91.75 82 GLY A C 1
ATOM 630 O O . GLY A 1 82 ? -9.988 15.387 -15.358 1.00 91.75 82 GLY A O 1
ATOM 631 N N . LYS A 1 83 ? -9.423 13.219 -15.183 1.00 87.25 83 LYS A N 1
ATOM 632 C CA . LYS A 1 83 ? -10.686 12.766 -14.588 1.00 87.25 83 LYS A CA 1
ATOM 633 C C . LYS A 1 83 ? -10.932 13.408 -13.221 1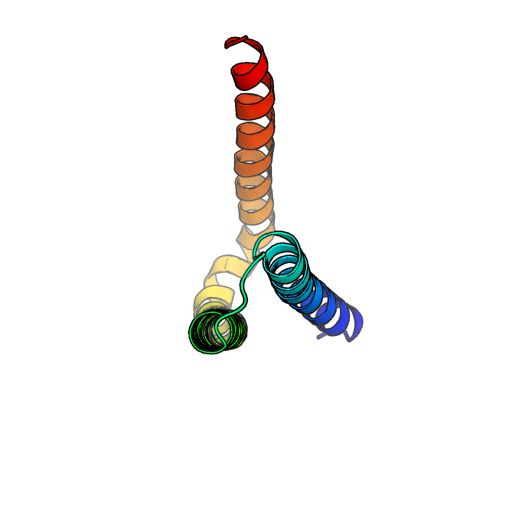.00 87.25 83 LYS A C 1
ATOM 635 O O . LYS A 1 83 ? -12.039 13.873 -12.980 1.00 87.25 83 LYS A O 1
ATOM 640 N N . MET A 1 84 ? -9.910 13.505 -12.366 1.00 85.44 84 MET A N 1
ATOM 641 C CA . MET A 1 84 ? -10.019 14.182 -11.065 1.00 85.44 84 MET A CA 1
ATOM 642 C C . MET A 1 84 ? -10.301 15.682 -11.214 1.00 85.44 84 MET A C 1
ATOM 644 O O . MET A 1 84 ? -11.131 16.222 -10.489 1.00 85.44 84 MET A O 1
ATOM 648 N N . ILE A 1 85 ? -9.657 16.355 -12.175 1.00 86.56 85 ILE A N 1
ATOM 649 C CA . ILE A 1 85 ? -9.936 17.766 -12.481 1.00 86.56 85 ILE A CA 1
ATOM 650 C C . ILE A 1 85 ? -11.371 17.917 -13.004 1.00 86.56 85 ILE A C 1
ATOM 652 O O . ILE A 1 85 ? -12.108 18.776 -12.533 1.00 86.56 85 ILE A O 1
ATOM 656 N N . TYR A 1 86 ? -11.796 17.066 -13.939 1.00 87.25 86 TYR A N 1
ATOM 657 C CA . TYR A 1 86 ? -13.152 17.090 -14.486 1.00 87.25 86 TYR A CA 1
ATOM 658 C C . TYR A 1 86 ? -14.222 16.870 -13.406 1.00 87.25 86 TYR A C 1
ATOM 660 O O . TYR A 1 86 ? -15.178 17.640 -13.342 1.00 87.25 86 TYR A O 1
ATOM 668 N N . GLU A 1 87 ? -14.043 15.877 -12.528 1.00 81.38 87 GLU A N 1
ATOM 669 C CA . GLU A 1 87 ? -14.938 15.638 -11.386 1.00 81.38 87 GLU A CA 1
ATOM 670 C C . GLU A 1 87 ? -14.963 16.844 -10.439 1.00 81.38 87 GLU A C 1
ATOM 672 O O . GLU A 1 87 ? -16.041 17.317 -10.087 1.00 81.38 87 GLU A O 1
ATOM 677 N N . SER A 1 88 ? -13.801 17.425 -10.123 1.00 79.75 88 SER A N 1
ATOM 678 C CA . SER A 1 88 ? -13.716 18.620 -9.278 1.00 79.75 88 SER A CA 1
ATOM 679 C C . SER A 1 88 ? -14.464 19.822 -9.864 1.00 79.75 88 SER A C 1
ATOM 681 O O . SER A 1 88 ? -15.082 20.572 -9.115 1.00 79.75 88 SER A O 1
ATOM 683 N N . PHE A 1 89 ? -14.442 20.020 -11.184 1.00 80.75 89 PHE A N 1
ATOM 684 C CA . PHE A 1 89 ? -15.197 21.100 -11.830 1.00 80.75 89 PHE A CA 1
ATOM 685 C C . PHE A 1 89 ? -16.696 20.794 -11.960 1.00 80.75 89 PHE A C 1
ATOM 687 O O . PHE A 1 89 ? -17.504 21.723 -12.017 1.00 80.75 89 PHE A O 1
ATOM 694 N N . GLN A 1 90 ? -17.088 19.519 -12.007 1.00 71.12 90 GLN A N 1
ATOM 695 C CA . GLN A 1 90 ? -18.487 19.113 -12.128 1.00 71.12 90 GLN A CA 1
ATOM 696 C C . GLN A 1 90 ? -19.224 19.141 -10.779 1.00 71.12 90 GLN A C 1
ATOM 698 O O . GLN A 1 90 ? -20.398 19.507 -10.740 1.00 71.12 90 GLN A O 1
ATOM 703 N N . GLU A 1 91 ? -18.530 18.859 -9.674 1.00 62.19 91 GLU A N 1
ATOM 704 C CA . GLU A 1 91 ? -19.093 18.891 -8.316 1.00 62.19 91 GLU A CA 1
ATOM 705 C C . GLU A 1 91 ? -19.452 20.315 -7.844 1.00 62.19 91 GLU A C 1
ATOM 707 O O . GLU A 1 91 ? -20.342 20.503 -7.017 1.00 62.19 91 GLU A O 1
ATOM 712 N N . HIS A 1 92 ? -18.872 21.347 -8.466 1.00 55.38 92 HIS A N 1
ATOM 713 C CA . HIS A 1 92 ? -19.260 22.747 -8.252 1.00 55.38 92 HIS A CA 1
ATOM 714 C C . HIS A 1 92 ? -20.567 23.168 -8.949 1.00 55.38 92 HIS A C 1
ATOM 716 O O . HIS A 1 92 ? -20.999 24.306 -8.772 1.00 55.38 92 HIS A O 1
ATOM 722 N N . ARG A 1 93 ? -21.208 22.298 -9.745 1.00 50.81 93 ARG A N 1
ATOM 723 C CA . ARG A 1 93 ? -22.436 22.638 -10.493 1.00 50.81 93 ARG A CA 1
ATOM 724 C C . ARG A 1 93 ? -23.720 22.048 -9.895 1.00 50.81 93 ARG A C 1
ATOM 726 O O . ARG A 1 93 ? -24.790 22.254 -10.463 1.00 50.81 93 ARG A O 1
ATOM 733 N N . SER A 1 94 ? -23.630 21.337 -8.772 1.00 44.06 94 SER A N 1
ATOM 734 C CA . SER A 1 94 ? -24.781 20.744 -8.074 1.00 44.06 94 SER A CA 1
ATOM 735 C C . SER A 1 94 ? -24.865 21.131 -6.592 1.00 44.06 94 SER A C 1
ATOM 737 O O . SER A 1 94 ? -25.233 20.296 -5.765 1.00 44.06 94 SER A O 1
ATOM 739 N N . GLN A 1 95 ? -24.536 22.383 -6.260 1.00 41.09 95 GLN A N 1
ATOM 740 C CA . GLN A 1 95 ? -25.128 23.060 -5.101 1.00 41.09 95 GLN A CA 1
ATOM 741 C C . GLN A 1 95 ? -26.098 24.133 -5.575 1.00 41.09 95 GLN A C 1
ATOM 743 O O . GLN A 1 95 ? -25.719 24.890 -6.497 1.00 41.09 95 GLN A O 1
#

Secondary structure (DSSP, 8-state):
--HHHHHHHHHHHHHHHHHHHHHHHHH-SS--HHHHHHHHHHHHHHHHHHHHHHHHHHHHHHHHHTTTHHHHHHHHHHHHHHHHHHHHHHHTT--

Sequence (95 aa):
MSTIVIIGIALGLAMDALAVAVTTGIILPKITPRHYFRLSFHFGLFQAFMPVVGWLAGRTIAGYIQAWDHWIAFGLLGFIGGKMIYESFQEHRSQ

pLDDT: mean 79.76, std 11.16, range [41.09, 92.25]